Protein AF-A0A1S3QGR9-F1 (afdb_monomer)

Sequence (86 aa):
MEMMRSLRHVNIDHLHVGWYQSTYYGSFVSRALLDSQFSYQHAIEESVVLIYDPIKTAQGSLSLKAYRLTPKLMEICKEKDFSAEG

Mean predicted aligned error: 5.66 Å

Structure (mmCIF, N/CA/C/O backbone):
data_AF-A0A1S3QGR9-F1
#
_entry.id   AF-A0A1S3QGR9-F1
#
loop_
_atom_site.group_PDB
_atom_site.id
_atom_site.type_symbol
_atom_site.label_atom_id
_atom_site.label_alt_id
_atom_site.label_comp_id
_atom_site.label_asym_id
_atom_site.label_entity_id
_atom_site.label_seq_id
_atom_site.pdbx_PDB_ins_code
_atom_site.Cartn_x
_atom_site.Cartn_y
_atom_site.Cartn_z
_atom_site.occupancy
_atom_site.B_iso_or_equiv
_atom_site.auth_seq_id
_atom_site.auth_comp_id
_atom_site.auth_asym_id
_atom_site.auth_atom_id
_atom_site.pdbx_PDB_model_num
ATOM 1 N N . MET A 1 1 ? -8.703 1.087 -17.396 1.00 60.78 1 MET A N 1
ATOM 2 C CA . MET A 1 1 ? -8.864 -0.389 -17.460 1.00 60.78 1 MET A CA 1
ATOM 3 C C . MET A 1 1 ? -8.105 -1.056 -18.616 1.00 60.78 1 MET A C 1
ATOM 5 O O . MET A 1 1 ? -8.193 -2.271 -18.749 1.00 60.78 1 MET A O 1
ATOM 9 N N . GLU A 1 2 ? -7.333 -0.332 -19.434 1.00 86.12 2 GLU A N 1
ATOM 10 C CA . GLU A 1 2 ? -6.645 -0.937 -20.590 1.00 86.12 2 GLU A CA 1
ATOM 11 C C . GLU A 1 2 ? -5.606 -1.994 -20.195 1.00 86.12 2 GLU A C 1
ATOM 13 O O . GLU A 1 2 ? -5.605 -3.075 -20.770 1.00 86.12 2 GLU A O 1
ATOM 18 N N . MET A 1 3 ? -4.824 -1.756 -19.138 1.00 85.88 3 MET A N 1
ATOM 19 C CA . MET A 1 3 ? -3.841 -2.724 -18.628 1.00 85.88 3 MET A CA 1
ATOM 20 C C . MET A 1 3 ? -4.475 -4.070 -18.235 1.00 85.88 3 MET A C 1
ATOM 22 O O . MET A 1 3 ? -3.965 -5.122 -18.608 1.00 85.88 3 MET A O 1
ATOM 26 N N . MET A 1 4 ? -5.626 -4.052 -17.555 1.00 86.75 4 MET A N 1
ATOM 2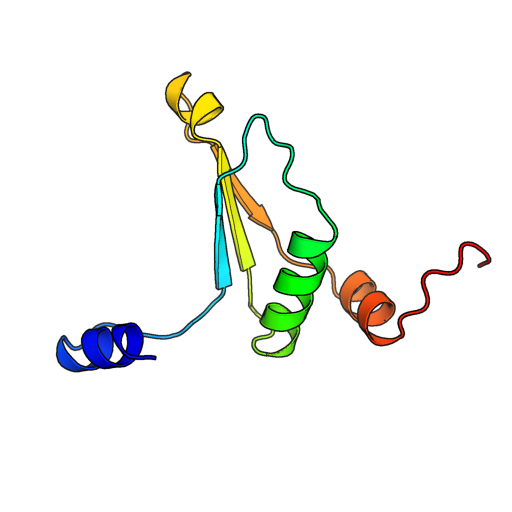7 C CA . MET A 1 4 ? -6.324 -5.281 -17.151 1.00 86.75 4 MET A CA 1
ATOM 28 C C . MET A 1 4 ? -6.838 -6.070 -18.358 1.00 86.75 4 MET A C 1
ATOM 30 O O . MET A 1 4 ? -6.831 -7.298 -18.350 1.00 86.75 4 MET A O 1
ATOM 34 N N . ARG A 1 5 ? -7.261 -5.374 -19.423 1.00 87.94 5 ARG A N 1
ATOM 35 C CA . ARG A 1 5 ? -7.636 -6.021 -20.689 1.00 87.94 5 ARG A CA 1
ATOM 36 C C . ARG A 1 5 ? -6.417 -6.636 -21.371 1.00 87.94 5 ARG A C 1
ATOM 38 O O . ARG A 1 5 ? -6.519 -7.750 -21.868 1.00 87.94 5 ARG A O 1
ATOM 45 N N . SER A 1 6 ? -5.274 -5.953 -21.351 1.00 90.31 6 SER A N 1
ATOM 46 C CA . SER A 1 6 ? -4.024 -6.489 -21.892 1.00 90.31 6 SER A CA 1
ATOM 47 C C . SER A 1 6 ? -3.580 -7.763 -21.173 1.00 90.31 6 SER A C 1
ATOM 49 O O . SER A 1 6 ? -3.228 -8.720 -21.852 1.00 90.31 6 SER A O 1
ATOM 51 N N . LEU A 1 7 ? -3.672 -7.820 -19.837 1.00 90.62 7 LEU A N 1
ATOM 52 C CA . LEU A 1 7 ? -3.364 -9.032 -19.059 1.00 90.62 7 LEU A CA 1
ATOM 53 C C . LEU A 1 7 ? -4.275 -10.206 -19.439 1.00 90.62 7 LEU A C 1
ATOM 55 O O . LEU A 1 7 ? -3.785 -11.308 -19.678 1.00 90.62 7 LEU A O 1
ATOM 59 N N . ARG A 1 8 ? -5.578 -9.948 -19.630 1.00 89.06 8 ARG A N 1
ATOM 60 C CA . ARG A 1 8 ? -6.511 -10.961 -20.151 1.00 89.06 8 ARG A CA 1
ATOM 61 C C . ARG A 1 8 ? -6.106 -11.481 -21.525 1.00 89.06 8 ARG A C 1
ATOM 63 O O . ARG A 1 8 ? -6.187 -12.680 -21.754 1.00 89.06 8 ARG A O 1
ATOM 70 N N . HIS A 1 9 ? -5.672 -10.607 -22.436 1.00 92.00 9 HIS A N 1
ATOM 71 C CA . HIS A 1 9 ? -5.274 -11.023 -23.786 1.00 92.00 9 HIS A CA 1
ATOM 72 C C . HIS A 1 9 ? -4.041 -11.934 -23.797 1.00 92.00 9 HIS A C 1
ATOM 74 O O . HIS A 1 9 ? -3.902 -12.744 -24.708 1.00 92.00 9 HIS A O 1
ATOM 80 N N . VAL A 1 10 ? -3.162 -11.820 -22.797 1.00 93.88 10 VAL A N 1
ATOM 81 C CA . VAL A 1 10 ? -1.988 -12.693 -22.641 1.00 93.88 10 VAL A CA 1
ATOM 82 C C . VAL A 1 10 ? -2.235 -13.869 -21.688 1.00 93.88 10 VAL A C 1
ATOM 84 O O . VAL A 1 10 ? -1.287 -14.551 -21.314 1.00 93.88 10 VAL A O 1
ATOM 87 N N . ASN A 1 11 ? -3.495 -14.134 -21.316 1.00 90.62 11 ASN A N 1
ATOM 88 C CA . ASN A 1 11 ? -3.900 -15.197 -2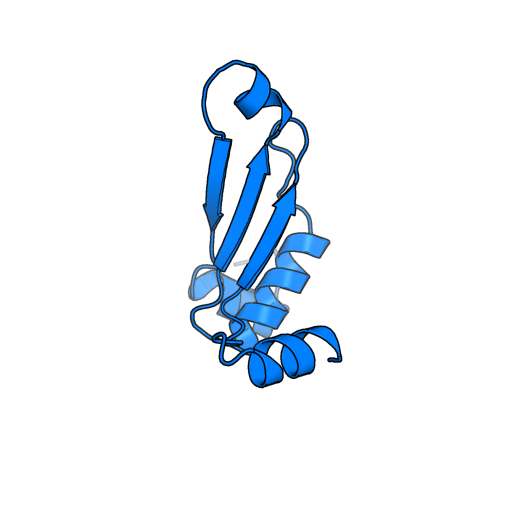0.387 1.00 90.62 11 ASN A CA 1
ATOM 89 C C . ASN A 1 11 ? -3.220 -15.115 -19.006 1.00 90.62 11 ASN A C 1
ATOM 91 O O . ASN A 1 11 ? -2.951 -16.140 -18.381 1.00 90.62 11 ASN A O 1
ATOM 95 N N . ILE A 1 12 ? -2.942 -13.898 -18.529 1.00 91.56 12 ILE A N 1
ATOM 96 C CA . ILE A 1 12 ? -2.426 -13.650 -17.181 1.00 91.56 12 ILE A CA 1
ATOM 97 C C . ILE A 1 12 ? -3.579 -13.236 -16.272 1.00 91.56 12 ILE A C 1
ATOM 99 O O . ILE A 1 12 ? -4.455 -12.468 -16.676 1.00 91.56 12 ILE A O 1
ATOM 103 N N . ASP A 1 13 ? -3.555 -13.741 -15.039 1.00 89.31 13 ASP A N 1
ATOM 104 C CA . ASP A 1 13 ? -4.526 -13.361 -14.024 1.00 89.31 13 ASP A CA 1
ATOM 105 C C . ASP A 1 13 ? -4.497 -11.848 -13.766 1.00 89.31 13 ASP A C 1
ATOM 107 O O . ASP A 1 13 ? -3.445 -11.219 -13.628 1.00 89.31 13 ASP A O 1
ATOM 111 N N . HIS A 1 14 ? -5.684 -11.257 -13.739 1.00 85.25 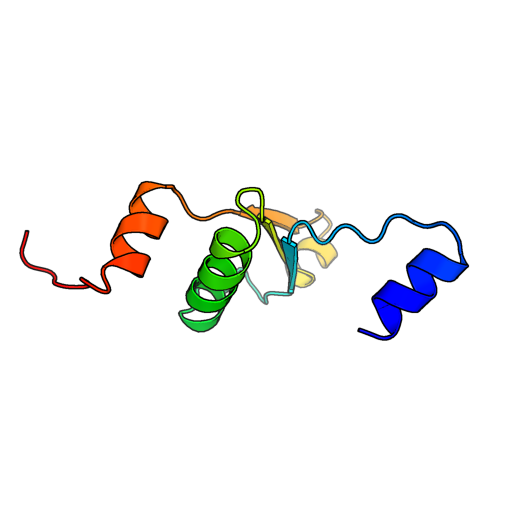14 HIS A N 1
ATOM 112 C CA . HIS A 1 14 ? -5.900 -9.821 -13.579 1.00 85.25 14 HIS A CA 1
ATOM 113 C C . HIS A 1 14 ? -6.729 -9.541 -12.324 1.00 85.25 14 HIS A C 1
ATOM 115 O O . HIS A 1 14 ? -7.466 -8.554 -12.286 1.00 85.25 14 HIS A O 1
ATOM 121 N N . LEU A 1 15 ? -6.689 -10.409 -11.309 1.00 87.50 15 LEU A N 1
ATOM 122 C CA . LEU A 1 15 ? -7.391 -10.147 -10.057 1.00 87.50 15 LEU A CA 1
ATOM 123 C C . LEU A 1 15 ? -6.664 -9.048 -9.284 1.00 87.50 15 LEU A C 1
ATOM 125 O O . LEU A 1 15 ? -5.497 -9.154 -8.915 1.00 87.50 15 LEU A O 1
ATOM 129 N N . HIS A 1 16 ? -7.380 -7.954 -9.043 1.00 87.81 16 HIS A N 1
ATOM 130 C CA . HIS A 1 16 ? -6.880 -6.873 -8.213 1.00 87.81 16 HIS A CA 1
ATOM 131 C C . HIS A 1 16 ? -7.058 -7.262 -6.743 1.00 87.81 16 HIS A C 1
ATOM 133 O O . HIS A 1 16 ? -8.188 -7.424 -6.294 1.00 87.81 16 HIS A O 1
ATOM 139 N N . VAL A 1 17 ? -5.956 -7.413 -6.009 1.00 92.56 17 VAL A N 1
ATOM 140 C CA . VAL A 1 17 ? -5.948 -7.839 -4.591 1.00 92.56 17 VAL A CA 1
ATOM 141 C C . VAL A 1 17 ? -5.351 -6.786 -3.657 1.00 92.56 17 VAL A C 1
ATOM 143 O O . VAL A 1 17 ? -5.115 -7.038 -2.479 1.00 92.56 17 VAL A O 1
ATOM 146 N N . GLY A 1 18 ? -5.068 -5.596 -4.180 1.00 94.44 18 GLY A N 1
ATOM 147 C CA . GLY A 1 18 ? -4.408 -4.542 -3.431 1.00 94.44 18 GLY A CA 1
ATOM 148 C C . GLY A 1 18 ? -3.510 -3.690 -4.308 1.00 94.44 18 GLY A C 1
ATOM 149 O O . GLY A 1 18 ? -3.522 -3.788 -5.533 1.00 94.44 18 GLY A O 1
ATOM 150 N N . TRP A 1 19 ? -2.713 -2.853 -3.662 1.00 94.81 19 TRP A N 1
ATOM 151 C CA . TRP A 1 19 ? -1.892 -1.843 -4.321 1.00 94.81 19 TRP A CA 1
ATOM 152 C C . TRP A 1 19 ? -0.557 -1.681 -3.593 1.00 94.81 19 TRP A C 1
ATOM 154 O O . TRP A 1 19 ? -0.351 -2.208 -2.499 1.00 94.81 19 TRP A O 1
ATOM 164 N N . TYR A 1 20 ? 0.382 -0.966 -4.208 1.00 95.69 20 TYR A N 1
ATOM 165 C CA . TYR A 1 20 ? 1.695 -0.727 -3.622 1.00 95.69 20 TYR A CA 1
ATOM 166 C C . TYR A 1 20 ? 2.057 0.755 -3.651 1.00 95.69 20 TYR A C 1
ATOM 168 O O . TYR A 1 20 ? 1.632 1.500 -4.536 1.00 95.69 20 TYR A O 1
ATOM 176 N N . GLN A 1 21 ? 2.879 1.172 -2.692 1.00 94.62 21 GLN A N 1
ATOM 177 C CA . GLN A 1 21 ? 3.435 2.516 -2.622 1.00 94.62 21 GLN A CA 1
ATOM 178 C C . GLN A 1 21 ? 4.886 2.466 -2.141 1.00 94.62 21 GLN A C 1
ATOM 180 O O . GLN A 1 21 ? 5.229 1.775 -1.181 1.00 94.62 21 GLN A O 1
ATOM 185 N N . SER A 1 22 ? 5.747 3.249 -2.787 1.00 93.12 22 SER A N 1
ATOM 186 C CA . SER A 1 22 ? 7.088 3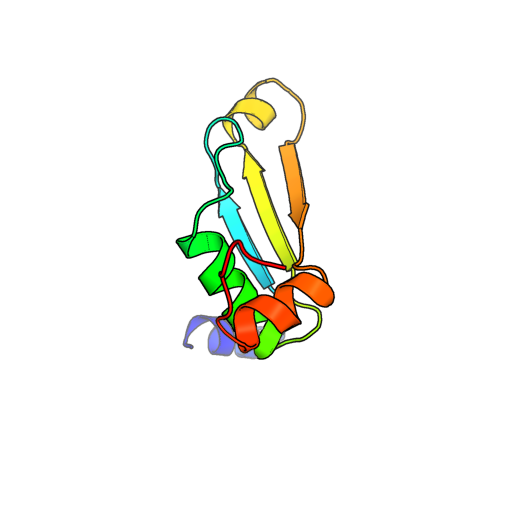.515 -2.276 1.00 93.12 22 SER A CA 1
ATOM 187 C C . SER A 1 22 ? 7.059 4.629 -1.233 1.00 93.12 22 SER A C 1
ATOM 189 O O . SER A 1 22 ? 6.423 5.663 -1.444 1.00 93.12 22 SER A O 1
ATOM 191 N N . THR A 1 23 ? 7.801 4.458 -0.144 1.00 92.06 23 THR A N 1
ATOM 192 C CA . THR A 1 23 ? 7.980 5.484 0.887 1.00 92.06 23 THR A CA 1
ATOM 193 C C . THR A 1 23 ? 9.451 5.797 1.079 1.00 92.06 23 THR A C 1
ATOM 195 O O . THR A 1 23 ? 10.301 4.913 1.023 1.00 92.06 23 THR A O 1
ATOM 198 N N . TYR A 1 24 ? 9.747 7.052 1.397 1.00 86.38 24 TYR A N 1
ATOM 199 C CA . TYR A 1 24 ? 11.071 7.442 1.860 1.00 86.38 24 TYR A CA 1
ATOM 200 C C . TYR A 1 24 ? 11.120 7.350 3.387 1.00 86.38 24 TYR A C 1
ATOM 202 O O . TYR A 1 24 ? 10.224 7.852 4.070 1.00 86.38 24 TYR A O 1
ATOM 210 N N . TYR A 1 25 ? 12.136 6.668 3.921 1.00 79.81 25 TYR A N 1
ATOM 211 C CA . TYR A 1 25 ? 12.421 6.573 5.359 1.00 79.81 25 TYR A CA 1
ATOM 212 C C . TYR A 1 25 ? 11.250 6.093 6.239 1.00 79.81 25 TYR A C 1
ATOM 214 O O . TYR A 1 25 ? 11.153 6.443 7.412 1.00 79.81 25 TYR A O 1
ATOM 222 N N . GLY A 1 26 ? 10.353 5.265 5.701 1.00 77.19 26 GLY A N 1
ATOM 223 C CA . GLY A 1 26 ? 9.215 4.727 6.455 1.00 77.19 26 GLY A CA 1
ATOM 224 C C . GLY A 1 26 ? 8.113 5.729 6.832 1.00 77.19 26 GLY A C 1
ATOM 225 O O . GLY A 1 26 ? 7.243 5.362 7.620 1.00 77.19 26 GLY A O 1
ATOM 226 N N . SER A 1 27 ? 8.100 6.944 6.274 1.00 84.69 27 SER A N 1
ATOM 227 C CA . SER A 1 27 ? 6.986 7.892 6.435 1.00 84.69 27 SER A CA 1
ATOM 228 C C . SER A 1 27 ? 5.853 7.601 5.440 1.00 84.69 27 SER A C 1
ATOM 230 O O . SER A 1 27 ? 5.689 8.294 4.437 1.00 84.69 27 SER A O 1
ATOM 232 N N . PHE A 1 28 ? 5.094 6.531 5.691 1.00 87.38 28 PHE A N 1
ATOM 233 C CA . PHE A 1 28 ? 4.003 6.100 4.802 1.00 87.38 28 PHE A CA 1
ATOM 234 C C . PHE A 1 28 ? 2.606 6.367 5.373 1.00 87.38 28 PHE A C 1
ATOM 236 O O . PHE A 1 28 ? 1.647 6.496 4.614 1.00 87.38 28 PHE A O 1
ATOM 243 N N . VAL A 1 29 ? 2.467 6.457 6.700 1.00 88.38 29 VAL A N 1
ATOM 244 C CA . VAL A 1 29 ? 1.161 6.640 7.347 1.00 88.38 29 VAL A CA 1
ATOM 245 C C . VAL A 1 29 ? 0.664 8.058 7.076 1.00 88.38 29 VAL A C 1
ATOM 247 O O . VAL A 1 29 ? 1.127 9.025 7.673 1.00 88.38 29 VAL A O 1
ATOM 250 N N . SER A 1 30 ? -0.282 8.173 6.149 1.00 90.75 30 SER A N 1
ATOM 251 C CA . SER A 1 30 ? -0.924 9.427 5.764 1.00 90.75 30 SER A CA 1
ATOM 252 C C . SER A 1 30 ? -2.430 9.231 5.641 1.00 90.75 30 SER A C 1
ATOM 254 O O . SER A 1 30 ? -2.905 8.115 5.418 1.00 90.75 30 SER A O 1
ATOM 256 N N . ARG A 1 31 ? -3.191 10.326 5.747 1.00 89.44 31 ARG A N 1
ATOM 257 C CA . ARG A 1 31 ? -4.647 10.287 5.562 1.00 89.44 31 ARG A CA 1
ATOM 258 C C . ARG A 1 31 ? -5.026 9.770 4.172 1.00 89.44 31 ARG A C 1
ATOM 260 O O . ARG A 1 31 ? -5.895 8.920 4.066 1.00 89.44 31 ARG A O 1
ATOM 267 N N . ALA A 1 32 ? -4.300 10.197 3.139 1.00 91.69 32 ALA A N 1
ATOM 268 C CA . ALA A 1 32 ? -4.511 9.732 1.771 1.00 91.69 32 ALA A CA 1
ATOM 269 C C . ALA A 1 32 ? -4.285 8.217 1.620 1.00 91.69 32 ALA A C 1
ATOM 271 O O . ALA A 1 32 ? -5.060 7.548 0.937 1.00 91.69 32 ALA A O 1
ATOM 272 N N . LEU A 1 33 ? -3.255 7.666 2.279 1.00 92.62 33 LEU A N 1
ATOM 273 C CA . LEU A 1 33 ? -3.014 6.221 2.292 1.00 92.62 33 LEU A CA 1
ATOM 274 C C . LEU A 1 33 ? -4.149 5.481 3.001 1.00 92.62 33 LEU A C 1
ATOM 276 O O . LEU A 1 33 ? -4.620 4.467 2.490 1.00 92.62 33 LEU A O 1
ATOM 280 N N . LEU A 1 34 ? -4.599 5.994 4.150 1.00 92.56 34 LEU A N 1
ATOM 281 C CA . LEU A 1 34 ? -5.705 5.413 4.908 1.00 92.56 34 LEU A CA 1
ATOM 282 C C . LEU A 1 34 ? -7.000 5.401 4.085 1.00 92.56 34 LEU A C 1
ATOM 284 O O . LEU A 1 34 ? -7.623 4.352 3.958 1.00 92.56 34 LEU A O 1
ATOM 288 N N . ASP A 1 35 ? -7.366 6.538 3.490 1.00 92.50 35 ASP A N 1
ATOM 289 C CA . ASP A 1 35 ? -8.584 6.687 2.690 1.00 92.50 35 ASP A CA 1
ATOM 290 C C . ASP A 1 35 ? -8.543 5.777 1.447 1.00 92.50 35 ASP A C 1
ATOM 292 O O . ASP A 1 35 ? -9.528 5.110 1.121 1.00 92.50 35 ASP A O 1
ATOM 296 N N . SER A 1 36 ? -7.380 5.682 0.788 1.00 94.62 36 SER A N 1
ATOM 297 C CA . SER A 1 36 ? -7.176 4.775 -0.350 1.00 94.62 36 SER A CA 1
ATOM 298 C C . SER A 1 36 ? -7.313 3.315 0.073 1.00 94.62 36 SER A C 1
ATOM 300 O O . SER A 1 36 ? -8.048 2.553 -0.555 1.00 94.62 36 SER A O 1
ATOM 302 N N . GLN A 1 37 ? -6.648 2.918 1.161 1.00 95.31 37 GLN A N 1
ATOM 303 C CA . GLN A 1 37 ? -6.718 1.550 1.663 1.00 95.31 37 GLN A CA 1
ATOM 304 C C . GLN A 1 37 ? -8.134 1.187 2.120 1.00 95.31 37 GLN A C 1
ATOM 306 O O . GLN A 1 37 ? -8.585 0.083 1.832 1.00 95.31 37 GLN A O 1
ATOM 311 N N . PHE A 1 38 ? -8.851 2.101 2.776 1.00 94.81 38 PHE A N 1
ATOM 312 C CA . PHE A 1 38 ? -10.254 1.909 3.137 1.00 94.81 38 PHE A CA 1
ATOM 313 C C . PHE A 1 38 ? -11.116 1.683 1.892 1.00 94.81 38 PHE A C 1
ATOM 315 O O . PHE A 1 38 ? -11.893 0.733 1.855 1.00 94.81 38 PHE A O 1
ATOM 322 N N . SER A 1 39 ? -10.940 2.498 0.847 1.00 94.44 39 SER A N 1
ATOM 323 C CA . SER A 1 39 ? -11.680 2.343 -0.408 1.00 94.44 39 SER A CA 1
ATOM 324 C C . SER A 1 39 ? -11.424 0.987 -1.072 1.00 94.44 39 SER A C 1
ATOM 326 O O . SER A 1 39 ? -12.380 0.306 -1.448 1.00 94.44 39 SER A O 1
ATOM 328 N N . TYR A 1 40 ? -10.162 0.556 -1.167 1.00 94.81 40 TYR A N 1
ATOM 329 C CA . TYR A 1 40 ? -9.831 -0.747 -1.745 1.00 94.81 40 TYR A CA 1
ATOM 330 C C . TYR A 1 40 ? -10.322 -1.911 -0.887 1.00 94.81 40 TYR A C 1
A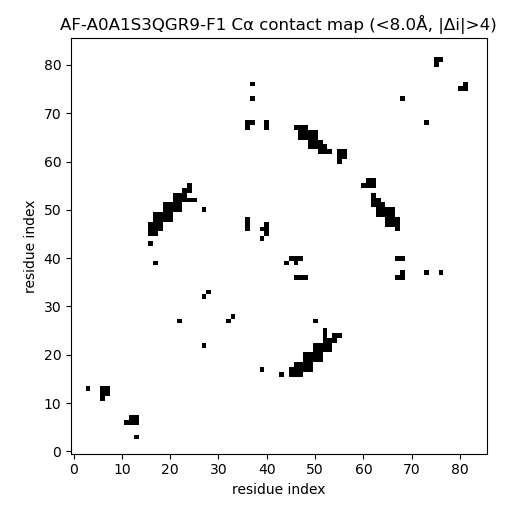TOM 332 O O . TYR A 1 40 ? -10.877 -2.859 -1.431 1.00 94.81 40 TYR A O 1
ATOM 340 N N . GLN A 1 41 ? -10.176 -1.826 0.436 1.00 95.12 41 GLN A N 1
ATOM 341 C CA . GLN A 1 41 ? -10.606 -2.876 1.358 1.00 95.12 41 GLN A CA 1
ATOM 342 C C . GLN A 1 41 ? -12.134 -2.960 1.494 1.00 95.12 41 GLN A C 1
ATOM 344 O O . GLN A 1 41 ? -12.675 -4.012 1.817 1.00 95.12 41 GLN A O 1
ATOM 349 N N . HIS A 1 42 ? -12.845 -1.868 1.202 1.00 93.38 42 HIS A N 1
ATOM 350 C CA . HIS A 1 42 ? -14.300 -1.867 1.076 1.00 93.38 42 HIS A CA 1
ATOM 351 C C . HIS A 1 42 ? -14.773 -2.541 -0.221 1.00 93.38 42 HIS A C 1
ATOM 353 O O . HIS A 1 42 ? -15.800 -3.213 -0.219 1.00 93.38 42 HIS A O 1
ATOM 359 N N . ALA A 1 43 ? -14.032 -2.375 -1.322 1.00 92.94 43 ALA A N 1
ATOM 360 C CA . ALA A 1 43 ? -14.340 -3.031 -2.592 1.00 92.94 43 ALA A CA 1
ATOM 361 C C . ALA A 1 43 ? -13.936 -4.517 -2.606 1.00 92.94 43 ALA A C 1
ATOM 363 O O . ALA A 1 43 ? -14.624 -5.337 -3.210 1.00 92.94 43 ALA A O 1
ATOM 364 N N . ILE A 1 44 ? -12.813 -4.852 -1.965 1.00 93.44 44 ILE A N 1
ATOM 365 C CA . ILE A 1 44 ? -12.221 -6.191 -1.887 1.00 93.44 44 ILE A CA 1
ATOM 366 C C . ILE A 1 44 ? -11.774 -6.414 -0.441 1.00 93.44 44 ILE A C 1
ATOM 368 O O . ILE A 1 44 ? -10.785 -5.832 -0.003 1.00 93.44 44 ILE A O 1
ATOM 372 N N . GLU A 1 45 ? -12.466 -7.284 0.291 1.00 91.50 45 GLU A N 1
ATOM 373 C CA . GLU A 1 45 ? -12.218 -7.507 1.725 1.00 91.50 45 GLU A CA 1
ATOM 374 C C . GLU A 1 45 ? -10.759 -7.890 2.036 1.00 91.50 45 GLU A C 1
ATOM 376 O O . GLU A 1 45 ? -10.178 -7.457 3.034 1.00 91.50 45 GLU A O 1
ATOM 381 N N . GLU A 1 46 ? -10.140 -8.659 1.142 1.00 93.00 46 GLU A N 1
ATOM 382 C CA . GLU A 1 46 ? -8.776 -9.173 1.280 1.00 93.00 46 GLU A CA 1
ATOM 383 C C . GLU A 1 46 ? -7.693 -8.182 0.813 1.00 93.00 46 GLU A C 1
ATOM 385 O O . GLU A 1 46 ? -6.521 -8.548 0.739 1.00 93.00 46 GLU A O 1
ATOM 390 N N . SER A 1 47 ? -8.049 -6.925 0.515 1.00 96.06 47 SER A N 1
ATOM 391 C CA . SER A 1 47 ? -7.106 -5.933 -0.010 1.00 96.06 47 SER A CA 1
ATOM 392 C C . SER A 1 47 ? -5.954 -5.628 0.952 1.00 96.06 47 SER A C 1
ATOM 394 O O . SER A 1 47 ? -6.163 -5.231 2.103 1.00 96.06 47 SER A O 1
ATOM 396 N N . VAL A 1 48 ? -4.723 -5.694 0.446 1.00 96.62 48 VAL A N 1
ATOM 397 C CA . VAL A 1 48 ? -3.486 -5.379 1.182 1.00 96.62 48 VAL A CA 1
ATOM 398 C C . VAL A 1 48 ? -2.734 -4.236 0.495 1.00 96.62 48 VAL A C 1
ATOM 400 O O . VAL A 1 48 ? -2.706 -4.145 -0.732 1.00 96.62 48 VAL A O 1
ATOM 403 N N . VAL A 1 49 ? -2.083 -3.376 1.281 1.00 96.44 49 VAL A N 1
ATOM 404 C CA . VAL A 1 49 ? -1.112 -2.401 0.769 1.00 96.44 49 VAL A CA 1
ATOM 405 C C . VAL A 1 49 ? 0.317 -2.890 1.003 1.00 96.44 49 VAL A C 1
ATOM 407 O O . VAL A 1 49 ? 0.690 -3.259 2.122 1.00 96.44 49 VAL A O 1
ATOM 410 N N . LEU A 1 50 ? 1.132 -2.874 -0.053 1.00 96.50 50 LEU A N 1
ATOM 411 C CA . LEU A 1 50 ? 2.568 -3.144 0.010 1.00 96.50 50 LEU A CA 1
ATOM 412 C C . LEU A 1 50 ? 3.362 -1.836 0.066 1.00 96.50 50 LEU A C 1
ATOM 414 O O . LEU A 1 50 ? 3.301 -1.011 -0.843 1.00 96.50 50 LEU A O 1
ATOM 418 N N . ILE A 1 51 ? 4.147 -1.669 1.125 1.00 95.94 51 ILE A N 1
ATOM 419 C CA . ILE A 1 51 ? 5.026 -0.522 1.336 1.00 95.94 51 ILE A CA 1
ATOM 420 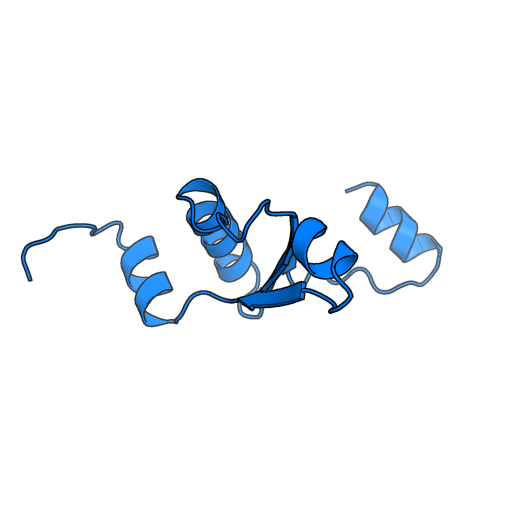C C . ILE A 1 51 ? 6.462 -0.937 1.054 1.00 95.94 51 ILE A C 1
ATOM 422 O O . ILE A 1 51 ? 7.011 -1.806 1.735 1.00 95.94 51 ILE A O 1
ATOM 426 N N . TYR A 1 52 ? 7.068 -0.285 0.069 1.00 95.69 52 TYR A N 1
ATOM 427 C CA . TYR A 1 52 ? 8.455 -0.506 -0.323 1.00 95.69 52 TYR A CA 1
ATOM 428 C C . TYR A 1 52 ? 9.327 0.690 0.075 1.00 95.69 52 TYR A C 1
ATOM 430 O O . TYR A 1 52 ? 9.009 1.830 -0.266 1.00 95.69 52 TYR A O 1
ATOM 438 N N . ASP A 1 53 ? 10.428 0.445 0.787 1.00 94.19 53 ASP A N 1
ATOM 439 C CA . ASP A 1 53 ? 11.423 1.475 1.116 1.00 94.19 53 ASP A CA 1
ATOM 440 C C . ASP A 1 53 ? 12.703 1.234 0.289 1.00 94.19 53 ASP A C 1
ATOM 442 O O . ASP A 1 53 ? 13.512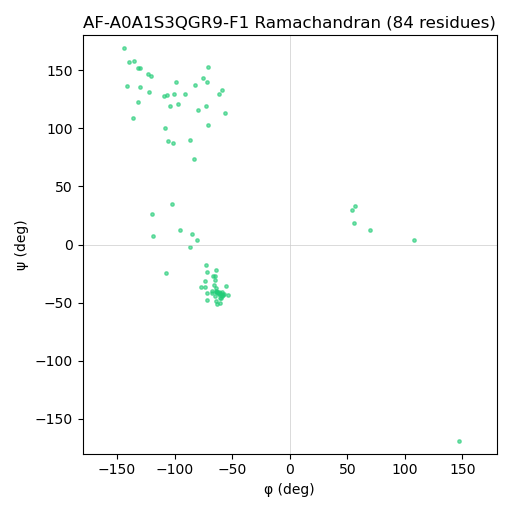 0.357 0.631 1.00 94.19 53 ASP A O 1
ATOM 446 N N . PRO A 1 54 ? 12.905 1.980 -0.818 1.00 93.81 54 PRO A N 1
ATOM 447 C CA . PRO A 1 54 ? 14.066 1.797 -1.682 1.00 93.81 54 PRO A CA 1
ATOM 448 C C . PRO A 1 54 ? 15.376 2.185 -0.995 1.00 93.81 54 PRO A C 1
ATOM 450 O O . PRO A 1 54 ? 16.415 1.621 -1.325 1.00 93.81 54 PRO A O 1
ATOM 453 N N . ILE A 1 55 ? 15.347 3.106 -0.025 1.00 92.19 55 ILE A N 1
ATOM 454 C CA . ILE A 1 55 ? 16.555 3.575 0.666 1.00 92.19 55 ILE A CA 1
ATOM 455 C C . ILE A 1 55 ? 17.070 2.480 1.595 1.00 92.19 55 ILE A C 1
ATOM 457 O O . ILE A 1 55 ? 18.248 2.135 1.552 1.00 92.19 55 ILE A O 1
ATOM 461 N N . LYS A 1 56 ? 16.181 1.878 2.391 1.00 90.75 56 LYS A N 1
ATOM 462 C CA . LYS A 1 56 ? 16.546 0.732 3.239 1.00 90.75 56 LYS A CA 1
ATOM 463 C C . LYS A 1 56 ? 16.953 -0.481 2.412 1.00 90.75 56 LYS A C 1
ATOM 465 O O . LYS A 1 56 ? 17.913 -1.161 2.761 1.00 90.75 56 LYS A O 1
ATOM 470 N N . THR A 1 57 ? 16.274 -0.703 1.287 1.00 93.31 57 THR A N 1
ATOM 471 C CA . THR A 1 57 ? 16.633 -1.775 0.350 1.00 93.31 57 THR A CA 1
ATOM 472 C C . THR A 1 57 ? 18.033 -1.582 -0.225 1.00 93.31 57 THR A C 1
ATOM 474 O O . THR A 1 57 ? 18.818 -2.528 -0.241 1.00 93.31 57 THR A O 1
ATOM 477 N N . ALA A 1 58 ? 18.399 -0.353 -0.596 1.00 92.94 58 ALA A N 1
ATOM 478 C CA . ALA A 1 58 ? 19.741 -0.024 -1.075 1.00 92.94 58 ALA A CA 1
ATOM 479 C C . ALA A 1 58 ? 20.842 -0.216 -0.012 1.00 92.94 58 ALA A C 1
ATOM 481 O O . ALA A 1 58 ? 21.999 -0.417 -0.367 1.00 92.94 58 ALA A O 1
ATOM 482 N N . GLN A 1 59 ? 20.498 -0.202 1.280 1.00 93.00 59 GLN A N 1
ATOM 483 C CA . GLN A 1 59 ? 21.431 -0.469 2.385 1.00 93.00 59 GLN A CA 1
ATOM 484 C C . GLN A 1 59 ? 21.683 -1.968 2.631 1.00 93.00 59 GLN A C 1
ATOM 486 O O . GLN A 1 59 ? 22.414 -2.321 3.554 1.00 93.00 59 GLN A O 1
ATOM 491 N N . GLY A 1 60 ? 21.113 -2.853 1.806 1.00 91.50 60 GLY A N 1
ATOM 492 C CA . GLY A 1 60 ? 21.442 -4.281 1.789 1.00 91.50 60 GLY A CA 1
ATOM 493 C C . GLY A 1 60 ? 20.373 -5.208 2.365 1.00 91.50 60 GLY A C 1
ATOM 494 O O . GLY A 1 60 ? 20.597 -6.414 2.418 1.00 91.50 60 GLY A O 1
ATOM 495 N N . SER A 1 61 ? 19.209 -4.693 2.769 1.00 90.75 61 SER A N 1
ATOM 496 C CA . SER A 1 61 ? 18.092 -5.523 3.238 1.00 90.75 61 SER A CA 1
ATOM 497 C C . SER A 1 61 ? 16.785 -5.113 2.578 1.00 90.75 61 SER A C 1
ATOM 499 O O . SER A 1 61 ? 16.362 -3.966 2.711 1.00 90.75 61 SER A O 1
ATOM 501 N N . LEU A 1 62 ? 16.129 -6.056 1.892 1.00 93.31 62 LEU A N 1
ATOM 502 C CA . LEU A 1 62 ? 14.845 -5.819 1.235 1.00 93.31 62 LEU A CA 1
ATOM 503 C C . LEU A 1 62 ? 13.817 -5.304 2.244 1.00 93.31 62 LEU A C 1
ATOM 505 O O . LEU A 1 62 ? 13.371 -6.024 3.138 1.00 93.31 62 LEU A O 1
ATOM 509 N N . SER A 1 63 ? 13.413 -4.049 2.069 1.00 93.44 63 SER A N 1
ATOM 510 C CA . SER A 1 63 ? 12.443 -3.403 2.938 1.00 93.44 63 SER A CA 1
ATOM 511 C C . SER A 1 63 ? 11.080 -3.376 2.267 1.00 93.44 63 SER A C 1
ATOM 513 O O . SER A 1 63 ? 10.715 -2.423 1.577 1.00 93.44 63 SER A O 1
ATOM 515 N N . LEU A 1 64 ? 10.335 -4.458 2.482 1.00 94.38 64 LEU A N 1
ATOM 516 C CA . LEU A 1 64 ? 8.960 -4.619 2.035 1.00 94.38 64 LEU A CA 1
ATOM 517 C C . LEU A 1 64 ? 8.070 -4.900 3.247 1.00 94.38 64 LEU A C 1
ATOM 519 O O . LEU A 1 64 ? 8.387 -5.757 4.072 1.00 94.38 64 LEU A O 1
ATOM 523 N N . LYS A 1 65 ? 6.958 -4.176 3.365 1.00 94.19 65 LYS A N 1
ATOM 524 C CA . LYS A 1 65 ? 5.980 -4.370 4.439 1.00 94.19 65 LYS A CA 1
ATOM 525 C C . LYS A 1 65 ? 4.578 -4.484 3.866 1.00 94.19 65 LYS A C 1
ATOM 527 O O . LYS A 1 65 ? 4.201 -3.681 3.023 1.00 94.19 65 LYS A O 1
ATOM 532 N N . ALA A 1 66 ? 3.812 -5.450 4.351 1.00 95.94 66 ALA A N 1
ATOM 533 C CA . ALA A 1 66 ? 2.420 -5.648 3.973 1.00 95.94 66 ALA A CA 1
ATOM 534 C C . ALA A 1 66 ? 1.510 -5.215 5.125 1.00 95.94 66 ALA A C 1
ATOM 536 O O . ALA A 1 66 ? 1.699 -5.655 6.261 1.00 95.94 66 ALA A O 1
ATOM 537 N N . TYR A 1 67 ? 0.530 -4.364 4.833 1.00 95.19 67 TYR A N 1
ATOM 538 C CA . TYR A 1 67 ? -0.431 -3.875 5.816 1.00 95.19 67 TYR A CA 1
ATOM 539 C C . TYR A 1 67 ? -1.864 -3.984 5.297 1.00 95.19 67 TYR A C 1
ATOM 541 O O . TYR A 1 67 ? -2.121 -3.881 4.101 1.00 95.19 67 TYR A O 1
ATOM 549 N N . ARG A 1 68 ? -2.808 -4.142 6.224 1.00 95.31 68 ARG A N 1
ATOM 550 C CA . ARG A 1 68 ? -4.247 -4.004 5.976 1.00 95.31 68 ARG A CA 1
ATOM 551 C C . ARG A 1 68 ? -4.898 -3.285 7.149 1.00 95.31 68 ARG A C 1
ATOM 553 O O . ARG A 1 68 ? -4.354 -3.317 8.258 1.00 95.31 68 ARG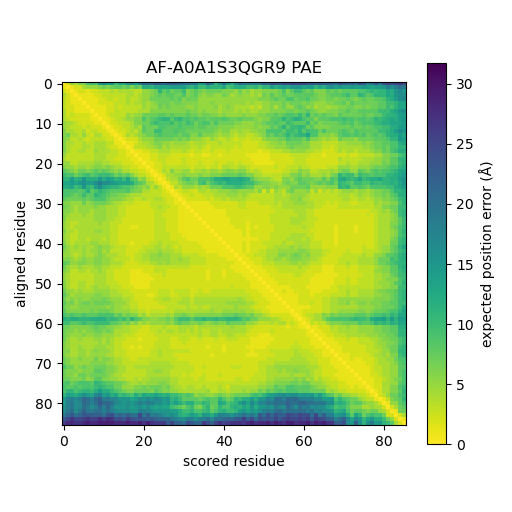 A O 1
ATOM 560 N N . LEU A 1 69 ? -6.056 -2.670 6.930 1.00 94.56 69 LEU A N 1
ATOM 561 C CA . LEU A 1 69 ? -6.817 -2.077 8.025 1.00 94.56 69 LEU A CA 1
ATOM 562 C C . LEU A 1 69 ? -7.423 -3.189 8.876 1.00 94.56 69 LEU A C 1
ATOM 564 O O . LEU A 1 69 ? -7.875 -4.220 8.369 1.00 94.56 69 LEU A O 1
ATOM 568 N N . THR A 1 70 ? -7.407 -2.987 10.189 1.00 95.12 70 THR A N 1
ATOM 569 C CA . THR A 1 70 ? -8.091 -3.889 11.113 1.00 95.12 70 THR A CA 1
ATOM 570 C C . THR A 1 70 ? -9.606 -3.721 10.968 1.00 95.12 70 THR A C 1
ATOM 572 O O . THR A 1 70 ? -10.060 -2.628 10.625 1.00 95.12 70 THR A O 1
ATOM 575 N N . PRO A 1 71 ? -10.407 -4.760 11.272 1.00 92.50 71 PRO A N 1
ATOM 576 C CA . PRO A 1 71 ? -11.866 -4.664 11.199 1.00 92.50 71 PRO A CA 1
ATOM 577 C C . PRO A 1 71 ? -12.423 -3.480 12.001 1.00 92.50 71 PRO A C 1
ATOM 579 O O . PRO A 1 71 ? -13.186 -2.687 11.468 1.00 92.50 71 PRO A O 1
ATOM 582 N N . LYS A 1 72 ? -11.911 -3.270 13.222 1.00 91.69 72 LYS A N 1
ATOM 583 C CA . LYS A 1 72 ? -12.287 -2.130 14.074 1.00 91.69 72 LYS A CA 1
ATOM 584 C C . LYS A 1 72 ? -12.056 -0.777 13.400 1.00 91.69 72 LYS A C 1
ATOM 586 O O . LYS A 1 72 ? -12.878 0.123 13.499 1.00 91.69 72 LYS A O 1
ATOM 591 N N . LEU A 1 73 ? -10.923 -0.618 12.713 1.00 89.56 73 LEU A N 1
ATOM 592 C CA . LEU A 1 73 ? -10.592 0.641 12.050 1.00 89.56 73 LEU A CA 1
ATOM 593 C C . LEU A 1 73 ? -11.444 0.858 10.792 1.00 89.56 73 LEU A C 1
ATOM 595 O O . LEU A 1 73 ? -11.774 1.998 10.474 1.00 89.56 73 LEU A O 1
ATOM 599 N N . MET A 1 74 ? -11.835 -0.222 10.108 1.00 91.94 74 MET A N 1
ATOM 600 C CA . MET A 1 74 ? -12.796 -0.169 9.003 1.00 91.94 74 MET A CA 1
ATOM 601 C C . MET A 1 74 ? -14.180 0.295 9.477 1.00 91.94 74 MET A C 1
ATOM 603 O O . MET A 1 74 ? -14.804 1.101 8.793 1.00 91.94 74 MET A O 1
ATOM 607 N N . GLU A 1 75 ? -14.647 -0.169 10.639 1.00 91.12 75 GLU A N 1
ATOM 608 C CA . GLU A 1 75 ? -15.930 0.252 11.226 1.00 91.12 75 GLU A CA 1
ATOM 609 C C . GLU A 1 75 ? -15.927 1.750 11.559 1.00 91.12 75 GLU A C 1
ATOM 611 O O . GLU A 1 75 ? -16.762 2.494 11.045 1.00 91.12 75 GLU A O 1
ATOM 616 N N . ILE A 1 76 ? -14.906 2.222 12.279 1.00 88.44 76 ILE A N 1
ATOM 617 C CA . ILE A 1 76 ? -14.749 3.644 12.633 1.00 88.44 76 ILE A CA 1
ATOM 618 C C . ILE A 1 76 ? -14.676 4.531 11.376 1.00 88.44 76 ILE A C 1
ATOM 620 O O . ILE A 1 76 ? -15.340 5.565 11.281 1.00 88.44 76 ILE A O 1
ATOM 624 N N . CYS A 1 77 ? -13.905 4.119 10.361 1.00 86.25 77 CYS A N 1
ATOM 625 C CA . CYS A 1 77 ? -13.794 4.878 9.110 1.00 86.25 77 CYS A CA 1
ATOM 626 C C . CYS A 1 77 ? -15.119 4.939 8.335 1.00 86.25 77 CYS A C 1
ATOM 628 O O . CYS A 1 77 ? -15.374 5.925 7.639 1.00 86.25 77 CYS A O 1
ATOM 630 N N . LYS A 1 78 ? -15.963 3.907 8.459 1.00 85.38 78 LYS A N 1
ATOM 631 C CA . LYS A 1 78 ? -17.294 3.858 7.845 1.00 85.38 78 LYS A CA 1
ATOM 632 C C . LYS A 1 78 ? -18.271 4.802 8.545 1.00 85.38 78 LYS A C 1
ATOM 634 O O . LYS A 1 78 ? -19.031 5.486 7.864 1.00 85.38 78 LYS A O 1
ATOM 639 N N . GLU A 1 79 ? -18.231 4.853 9.871 1.00 81.88 79 GLU A N 1
ATOM 640 C CA . GLU A 1 79 ? -19.090 5.719 10.690 1.00 81.88 79 GLU A CA 1
ATOM 641 C C . GLU A 1 79 ? -18.679 7.198 10.604 1.00 81.88 79 GLU A C 1
ATOM 643 O O . GLU A 1 79 ? -19.486 8.080 10.886 1.00 81.88 79 GLU A O 1
ATOM 648 N N . LYS A 1 80 ? -17.450 7.479 10.139 1.00 75.94 80 LYS A N 1
ATOM 649 C CA . LYS A 1 80 ? -16.824 8.816 10.115 1.00 75.94 80 LYS A CA 1
ATOM 650 C C . LYS A 1 80 ? -16.769 9.482 11.491 1.00 75.94 80 LYS A C 1
ATOM 652 O O . LYS A 1 80 ? -16.550 10.693 11.575 1.00 75.94 80 LYS A O 1
ATOM 657 N N . ASP A 1 81 ? -16.920 8.695 12.546 1.00 69.38 81 ASP A N 1
ATOM 658 C CA . ASP A 1 81 ? -16.865 9.170 13.912 1.00 69.38 81 ASP A CA 1
ATOM 659 C C . ASP A 1 81 ? -15.409 9.179 14.379 1.00 69.38 81 ASP A C 1
ATOM 661 O O . ASP A 1 81 ? -14.850 8.187 14.841 1.00 69.38 81 ASP A O 1
ATOM 665 N N . PHE A 1 82 ? -14.753 10.314 14.149 1.00 71.81 82 PHE A N 1
ATOM 666 C CA . PHE A 1 82 ? -13.391 10.577 14.612 1.00 71.81 82 PHE A CA 1
ATOM 667 C C . PHE A 1 82 ? -13.403 11.487 15.847 1.00 71.81 82 PHE A C 1
ATOM 669 O O . PHE A 1 82 ? -12.539 12.358 15.983 1.00 71.81 82 PHE A O 1
ATOM 676 N N . SER A 1 83 ? -14.410 11.347 16.712 1.00 74.75 83 SER A N 1
ATOM 677 C CA . SER A 1 83 ? -14.484 12.087 17.969 1.00 74.75 83 SER A CA 1
ATOM 678 C C . SER A 1 83 ? -13.505 11.513 19.004 1.00 74.75 83 SER A C 1
ATOM 680 O O . SER A 1 83 ? -13.230 10.316 19.048 1.00 74.75 83 SER A O 1
ATOM 682 N N . ALA A 1 84 ? -12.910 12.396 19.810 1.00 70.62 84 ALA A N 1
ATOM 683 C CA . ALA A 1 84 ? -11.958 12.023 20.860 1.00 70.62 84 ALA A CA 1
ATOM 684 C C . ALA A 1 84 ? -12.643 11.663 22.192 1.00 70.62 84 ALA A C 1
ATOM 686 O O . ALA A 1 84 ? -11.958 11.316 23.151 1.00 70.62 84 ALA A O 1
ATOM 687 N N . GLU A 1 85 ? -13.970 11.774 22.256 1.00 56.62 85 GLU A N 1
ATOM 688 C CA . GLU A 1 85 ? -14.754 11.577 23.472 1.00 56.62 85 GLU A CA 1
ATOM 689 C C . GLU A 1 85 ? -15.487 10.238 23.398 1.00 56.62 85 GLU A C 1
ATOM 691 O O . GLU A 1 85 ? -16.603 10.142 22.891 1.00 56.62 85 GLU A O 1
ATOM 696 N N . GLY A 1 86 ? -14.802 9.202 23.881 1.00 48.38 8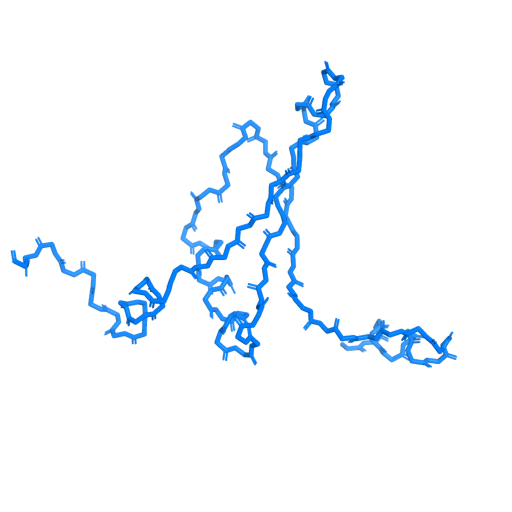6 GLY A N 1
ATOM 697 C CA . GLY A 1 86 ? -15.390 7.935 24.311 1.00 48.38 86 GLY A CA 1
ATOM 698 C C . GLY A 1 86 ? -15.264 7.788 25.818 1.00 48.38 86 GLY A C 1
ATOM 699 O O . GLY A 1 86 ? -14.256 8.290 26.368 1.00 48.38 86 GLY A O 1
#

Solvent-accessible surface area (backbone atoms only — not comparable to full-atom values): 5309 Å² total; per-residue (Å²): 114,65,68,52,52,52,32,50,76,70,75,39,91,66,80,83,56,58,51,73,48,79,27,69,93,76,70,59,94,42,70,69,52,51,54,49,50,50,54,47,29,70,78,36,79,81,28,35,42,38,42,35,26,64,68,53,30,73,74,76,45,86,40,70,45,82,47,65,81,51,72,70,57,52,53,40,64,70,71,66,66,81,71,91,82,126

Secondary structure (DSSP, 8-state):
-HHHHHHHHTT------EEEEE-STT----HHHHHHHHHHHHHSTT-EEEEE-HHHHHTTS--EEEE---HHHHHHHHHT---S--

Radius of gyration: 16.12 Å; Cα contacts (8 Å, |Δi|>4): 92; chains: 1; bounding box: 40×27×48 Å

pLDDT: mean 89.15, std 8.74, range [48.38, 96.62]

Nearest PDB structures (foldseek):
  8ppl-assembly1_I8  TM=9.965E-01  e=3.927E-12  Homo sapiens
  7a09-assembly1_H  TM=9.567E-01  e=2.475E-11  Homo sapiens
  8oz0-assembly1_8  TM=9.323E-01  e=4.896E-11  Homo sapiens
  3j8c-assembly1_H  TM=8.817E-01  e=8.145E-09  Homo sapiens
  6j2x-assembly1_V  TM=8.525E-01  e=4.851E-03  Saccharomyces cerevisiae S288C

Foldseek 3Di:
DVVLVVCVVVVHDSDQQEEEDEDEPPPPDDPVNVVVLLVVCVVPVRYKYKYFYVVVVVVPDGDIDIDHDDPVRSVCVVVVPPDPDD